Protein AF-A0AA35R490-F1 (afdb_monomer_lite)

Secondary structure (DSSP, 8-state):
--HHHHHHHHHHTTS-HHHHHHHHHHHHHHHHHHHHHHHHHHHHHHSSSHHHHHHHHHHHHHHHHHHHTSPPTTS-S-TTGGGGS-GGGSHHHHHHHSPPPPPPPPTT---------

InterPro domains:
  IPR036259 MFS transporter superfamily [SSF103473] (9-70)

Organism: Geodia barretti (NCBI:txid519541)

Structure (mmCIF, N/CA/C/O backbone):
data_AF-A0AA35R490-F1
#
_entry.id   AF-A0AA35R490-F1
#
loop_
_atom_site.group_PDB
_atom_site.id
_atom_site.type_symbol
_atom_site.label_atom_id
_atom_site.label_alt_id
_atom_site.label_comp_id
_atom_site.label_asym_id
_atom_site.label_entity_id
_atom_site.label_seq_id
_atom_site.pdbx_PDB_ins_code
_atom_site.Cartn_x
_atom_site.Cartn_y
_atom_site.Cartn_z
_atom_site.occupancy
_atom_site.B_iso_or_equiv
_atom_site.auth_seq_id
_atom_site.auth_comp_id
_atom_site.auth_asym_id
_atom_site.auth_atom_id
_atom_site.pdbx_PDB_model_num
ATOM 1 N N . MET A 1 1 ? -4.516 16.179 8.664 1.00 41.03 1 MET A N 1
ATOM 2 C CA . MET A 1 1 ? -5.022 14.990 9.391 1.00 41.03 1 MET A CA 1
ATOM 3 C C . MET A 1 1 ? -4.990 13.813 8.428 1.00 41.03 1 MET A C 1
ATOM 5 O O . MET A 1 1 ? -5.480 13.971 7.318 1.00 41.03 1 MET A O 1
ATOM 9 N N . SER A 1 2 ? -4.336 12.699 8.772 1.00 47.59 2 SER A N 1
ATOM 10 C CA . SER A 1 2 ? -4.147 11.579 7.838 1.00 47.59 2 SER A CA 1
ATOM 11 C C . SER A 1 2 ? -5.471 10.845 7.590 1.00 47.59 2 SER A C 1
ATOM 13 O O . SER A 1 2 ? -6.127 10.378 8.521 1.00 47.59 2 SER A O 1
ATOM 15 N N . ALA A 1 3 ? -5.872 10.750 6.320 1.00 52.31 3 ALA A N 1
ATOM 16 C CA . ALA A 1 3 ? -7.142 10.156 5.892 1.00 52.31 3 ALA A CA 1
ATOM 17 C C . ALA A 1 3 ? -7.322 8.693 6.355 1.00 52.31 3 ALA A C 1
ATOM 19 O O . ALA A 1 3 ? -8.441 8.255 6.611 1.00 52.31 3 ALA A O 1
ATOM 20 N N . TYR A 1 4 ? -6.217 7.968 6.562 1.00 51.91 4 TYR A N 1
ATOM 21 C CA . TYR A 1 4 ? -6.207 6.582 7.034 1.00 51.91 4 TYR A CA 1
ATOM 22 C C . TYR A 1 4 ? -6.875 6.381 8.398 1.00 51.91 4 TYR A C 1
ATOM 24 O O . TYR A 1 4 ? -7.621 5.424 8.574 1.00 51.91 4 TYR A O 1
ATOM 32 N N . LEU A 1 5 ? -6.676 7.293 9.355 1.00 52.03 5 LEU A N 1
ATOM 33 C CA . LEU A 1 5 ? -7.277 7.173 10.691 1.00 52.03 5 LEU A CA 1
ATOM 34 C C . LEU A 1 5 ? -8.791 7.428 10.692 1.00 52.03 5 LEU A C 1
ATOM 36 O O . LEU A 1 5 ? -9.494 6.958 11.587 1.00 52.03 5 LEU A O 1
ATOM 40 N N . VAL A 1 6 ? -9.293 8.174 9.707 1.00 54.88 6 VAL A N 1
ATOM 41 C CA . VAL A 1 6 ? -10.721 8.486 9.570 1.00 54.88 6 VAL A CA 1
ATOM 42 C C . VAL A 1 6 ? -11.462 7.310 8.935 1.00 54.88 6 VAL A C 1
ATOM 44 O O . VAL A 1 6 ? -12.480 6.883 9.474 1.00 54.88 6 VAL A O 1
ATOM 47 N N . VAL A 1 7 ? -10.912 6.722 7.867 1.00 53.16 7 VAL A N 1
ATOM 48 C CA . VAL A 1 7 ? -11.493 5.539 7.202 1.00 53.16 7 VAL A CA 1
ATOM 49 C C . VAL A 1 7 ? -11.519 4.329 8.143 1.00 53.16 7 VAL A C 1
ATOM 51 O O . VAL A 1 7 ? -12.526 3.630 8.225 1.00 53.16 7 VAL A O 1
ATOM 54 N N . ASN A 1 8 ? -10.462 4.116 8.933 1.00 51.81 8 ASN A N 1
ATOM 55 C CA . ASN A 1 8 ? -10.409 2.995 9.876 1.00 51.81 8 ASN A CA 1
ATOM 56 C C . ASN A 1 8 ? -11.460 3.121 10.999 1.00 51.81 8 ASN A C 1
ATOM 58 O O . ASN A 1 8 ? -12.115 2.140 11.348 1.00 51.81 8 ASN A O 1
ATOM 62 N N . ARG A 1 9 ? -11.696 4.333 11.525 1.00 55.34 9 ARG A N 1
ATOM 63 C CA . ARG A 1 9 ? -12.772 4.580 12.508 1.00 55.34 9 ARG A CA 1
ATOM 64 C C . ARG A 1 9 ? -14.170 4.345 11.938 1.00 55.34 9 ARG A C 1
ATOM 66 O O . ARG A 1 9 ? -15.055 3.939 12.684 1.00 55.34 9 ARG A O 1
ATOM 73 N N . GLN A 1 10 ? -14.368 4.590 10.644 1.00 52.31 10 GLN A N 1
ATOM 74 C CA . GLN A 1 10 ? -15.642 4.326 9.971 1.00 52.31 10 GLN A CA 1
ATOM 75 C C . GLN A 1 10 ? -15.897 2.825 9.753 1.00 52.31 10 GLN A C 1
ATOM 77 O O . GLN A 1 10 ? -17.052 2.412 9.773 1.00 52.31 10 GLN A O 1
ATOM 82 N N . TYR A 1 11 ? -14.846 2.007 9.613 1.00 47.88 11 TYR A N 1
ATOM 83 C CA . TYR A 1 11 ? -14.963 0.553 9.427 1.00 47.88 11 TYR A CA 1
ATOM 84 C C . TYR A 1 11 ? -15.021 -0.263 10.730 1.00 47.88 11 TYR A C 1
ATOM 86 O O . TYR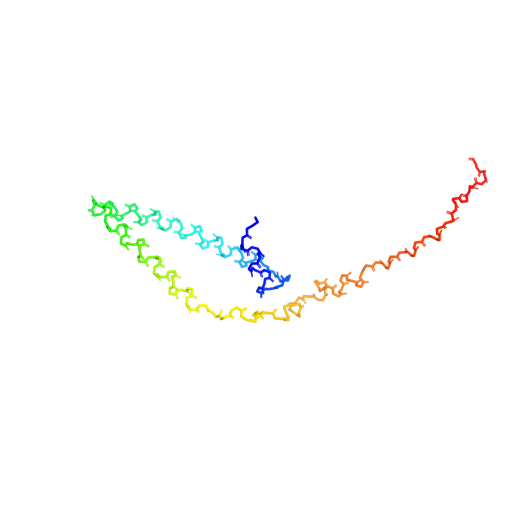 A 1 11 ? -15.677 -1.304 10.757 1.00 47.88 11 TYR A O 1
ATOM 94 N N . PHE A 1 12 ? -14.345 0.184 11.795 1.00 48.22 12 PHE A N 1
ATOM 95 C CA . PHE A 1 12 ? -14.130 -0.614 13.016 1.00 48.22 12 PHE A CA 1
ATOM 96 C C . PHE A 1 12 ? -14.558 0.075 14.320 1.00 48.22 12 PHE A C 1
ATOM 98 O O . PHE A 1 12 ? -14.388 -0.498 15.396 1.00 48.22 12 PHE A O 1
ATOM 105 N N . GLY A 1 13 ? -15.074 1.307 14.277 1.00 58.41 13 GLY A N 1
ATOM 106 C CA . GLY A 1 13 ? -15.363 2.064 15.498 1.00 58.41 13 GLY A CA 1
ATOM 107 C C . GLY A 1 13 ? -14.100 2.276 16.354 1.00 58.41 13 GLY A C 1
ATOM 108 O O . GLY A 1 13 ? -13.132 2.872 15.881 1.00 58.41 13 GLY A O 1
ATOM 109 N N . GLN A 1 14 ? -14.109 1.798 17.609 1.00 52.34 14 GLN A N 1
ATOM 110 C CA . GLN A 1 14 ? -12.951 1.773 18.532 1.00 52.34 14 GLN A CA 1
ATOM 111 C C . GLN A 1 14 ? -12.264 0.392 18.629 1.00 52.34 14 GLN A C 1
ATOM 113 O O . GLN A 1 14 ? -11.550 0.127 19.593 1.00 52.34 14 GLN A O 1
ATOM 118 N N . GLY A 1 15 ? -12.474 -0.499 17.654 1.00 58.38 15 GLY A N 1
ATOM 119 C CA . GLY A 1 15 ? -11.791 -1.795 17.599 1.00 58.38 15 GLY A CA 1
ATOM 120 C C . GLY A 1 15 ? -10.265 -1.679 17.421 1.00 58.38 15 GLY A C 1
ATOM 121 O O . GLY A 1 15 ? -9.743 -0.582 17.197 1.00 58.38 15 GLY A O 1
ATOM 122 N N . PRO A 1 16 ? -9.512 -2.795 17.499 1.00 57.56 16 PRO A N 1
ATOM 123 C CA . PRO A 1 16 ? -8.049 -2.796 17.419 1.00 57.56 16 PRO A CA 1
ATOM 124 C C . PRO A 1 16 ? -7.547 -2.450 16.004 1.00 57.56 16 PRO A C 1
ATOM 126 O O . PRO A 1 16 ? -7.179 -3.305 15.202 1.00 57.56 16 PRO A O 1
ATOM 129 N N . LEU A 1 17 ? -7.500 -1.150 15.711 1.00 59.16 17 LEU A N 1
ATOM 130 C CA . LEU A 1 17 ? -7.041 -0.568 14.444 1.00 59.16 17 LEU A CA 1
ATOM 131 C C . LEU A 1 17 ? -5.529 -0.691 14.222 1.00 59.16 17 LEU A C 1
ATOM 133 O O . LEU A 1 17 ? -5.055 -0.564 13.093 1.00 59.16 17 LEU A O 1
ATOM 137 N N . ALA A 1 18 ? -4.772 -0.928 15.295 1.00 63.84 18 ALA A N 1
ATOM 138 C CA . ALA A 1 18 ? -3.315 -0.964 15.268 1.00 63.84 18 ALA A CA 1
ATOM 139 C C . ALA A 1 18 ? -2.771 -2.114 14.406 1.00 63.84 18 ALA A C 1
ATOM 141 O O . ALA A 1 18 ? -1.845 -1.904 13.625 1.00 63.84 18 ALA A O 1
ATOM 142 N N . THR A 1 19 ? -3.370 -3.305 14.483 1.00 67.00 19 THR A N 1
ATOM 143 C CA . THR A 1 19 ? -2.897 -4.485 13.741 1.00 67.00 19 THR A CA 1
ATOM 144 C C . THR A 1 19 ? -3.131 -4.340 12.238 1.00 67.00 19 THR A C 1
ATOM 146 O O . THR A 1 19 ? -2.230 -4.590 11.441 1.00 67.00 19 THR A O 1
ATOM 149 N N . LEU A 1 20 ? -4.316 -3.867 11.839 1.00 69.50 20 LEU A N 1
ATOM 150 C CA . LEU A 1 20 ? -4.654 -3.638 10.429 1.00 69.50 20 LEU A CA 1
ATOM 151 C C . LEU A 1 20 ? -3.802 -2.527 9.814 1.00 69.50 20 LEU A C 1
ATOM 153 O O . LEU A 1 20 ? -3.291 -2.672 8.705 1.00 69.50 20 LEU A O 1
ATOM 157 N N . TYR A 1 21 ? -3.588 -1.444 10.563 1.00 72.38 21 TYR A N 1
ATOM 158 C CA . TYR A 1 21 ? -2.674 -0.385 10.153 1.00 72.38 21 TYR A CA 1
ATOM 159 C C . TYR A 1 21 ? -1.231 -0.898 10.016 1.00 72.38 21 TYR A C 1
ATOM 161 O O . TYR A 1 21 ? -0.535 -0.529 9.071 1.00 72.38 21 TYR A O 1
ATOM 169 N N . GLY A 1 22 ? -0.802 -1.806 10.900 1.00 81.50 22 GLY A N 1
ATOM 170 C CA . GLY A 1 22 ? 0.487 -2.493 10.804 1.00 81.50 22 GLY A CA 1
ATOM 171 C C . GLY A 1 22 ? 0.661 -3.237 9.479 1.00 81.50 22 GLY A C 1
ATOM 172 O O . GLY A 1 22 ? 1.652 -3.014 8.783 1.00 81.50 22 GLY A O 1
ATOM 173 N N . TYR A 1 23 ? -0.325 -4.044 9.075 1.00 81.19 23 TYR A N 1
ATOM 174 C CA . TYR A 1 23 ? -0.302 -4.729 7.775 1.00 81.19 23 TYR A CA 1
ATOM 175 C C . TYR A 1 23 ? -0.296 -3.759 6.590 1.00 81.19 23 TYR A C 1
ATOM 177 O O . TYR A 1 23 ? 0.389 -4.000 5.597 1.00 81.19 23 TYR A O 1
ATOM 185 N N . GLN A 1 24 ? -1.009 -2.640 6.695 1.00 83.38 24 GLN A N 1
ATOM 186 C CA . GLN A 1 24 ? -1.068 -1.645 5.628 1.00 83.38 24 GLN A CA 1
ATOM 187 C C . GLN A 1 24 ? 0.269 -0.924 5.424 1.00 83.38 24 GLN A C 1
ATOM 189 O O . GLN A 1 24 ? 0.727 -0.773 4.291 1.00 83.38 24 GLN A O 1
ATOM 194 N N . ILE A 1 25 ? 0.931 -0.534 6.515 1.00 88.56 25 ILE A N 1
ATOM 195 C CA . ILE A 1 25 ? 2.265 0.073 6.458 1.00 88.56 25 ILE A CA 1
ATOM 196 C C . ILE A 1 25 ? 3.315 -0.951 6.019 1.00 88.56 25 ILE A C 1
ATOM 198 O O . ILE A 1 25 ? 4.167 -0.620 5.194 1.00 88.56 25 ILE A O 1
ATOM 202 N N . MET A 1 26 ? 3.230 -2.199 6.491 1.00 91.44 26 MET A N 1
ATOM 203 C CA . MET A 1 26 ? 4.099 -3.280 6.019 1.00 91.44 26 MET A CA 1
ATOM 204 C C . MET A 1 26 ? 3.967 -3.466 4.502 1.00 91.44 26 MET A C 1
ATOM 206 O O . MET A 1 26 ? 4.978 -3.496 3.802 1.00 91.44 26 MET A O 1
ATOM 210 N N . GLY A 1 27 ? 2.736 -3.539 3.987 1.00 89.19 27 GLY A N 1
ATOM 211 C CA . GLY A 1 27 ? 2.471 -3.663 2.555 1.00 89.19 27 GLY A CA 1
ATOM 212 C C . GLY A 1 27 ? 3.010 -2.479 1.751 1.00 89.19 27 GLY A C 1
ATOM 213 O O . GLY A 1 27 ? 3.639 -2.682 0.715 1.00 89.19 27 GLY A O 1
ATOM 214 N N . ALA A 1 28 ? 2.844 -1.250 2.250 1.00 88.94 28 ALA A N 1
ATOM 215 C CA . ALA A 1 28 ? 3.372 -0.052 1.598 1.00 88.94 28 ALA A CA 1
ATOM 216 C C . ALA A 1 28 ? 4.909 -0.065 1.504 1.00 88.94 28 ALA A C 1
ATOM 218 O O . ALA A 1 28 ? 5.468 0.206 0.440 1.00 88.94 28 ALA A O 1
ATOM 219 N N . MET A 1 29 ? 5.596 -0.424 2.593 1.00 92.44 29 MET A N 1
ATOM 220 C CA . MET A 1 29 ? 7.063 -0.491 2.621 1.00 92.44 29 MET A CA 1
ATOM 221 C C . MET A 1 29 ? 7.597 -1.636 1.757 1.00 92.44 29 MET A C 1
ATOM 223 O O . MET A 1 29 ? 8.558 -1.455 1.010 1.00 92.44 29 MET A O 1
ATOM 227 N N . MET A 1 30 ? 6.941 -2.797 1.804 1.00 95.12 30 MET A N 1
ATOM 228 C CA . MET A 1 30 ? 7.293 -3.943 0.967 1.00 95.12 30 MET A CA 1
ATOM 229 C C . MET A 1 30 ? 7.106 -3.627 -0.519 1.00 95.12 30 MET A C 1
ATOM 231 O O . MET A 1 30 ? 8.002 -3.894 -1.317 1.00 95.12 30 MET A O 1
ATOM 235 N N . GLY A 1 31 ? 5.991 -2.991 -0.888 1.00 89.75 31 GLY A N 1
ATOM 236 C CA . GLY A 1 31 ? 5.744 -2.544 -2.256 1.00 89.75 31 GLY A CA 1
ATOM 237 C C . GLY A 1 31 ? 6.814 -1.573 -2.752 1.00 89.75 31 GLY A C 1
ATOM 238 O O . GLY A 1 31 ? 7.303 -1.723 -3.868 1.00 89.75 31 GLY A O 1
ATOM 239 N N . HIS A 1 32 ? 7.243 -0.627 -1.913 1.00 92.25 32 HIS A N 1
ATOM 240 C CA . HIS A 1 32 ? 8.303 0.315 -2.272 1.00 92.25 32 HIS A CA 1
ATOM 241 C C . HIS A 1 32 ? 9.659 -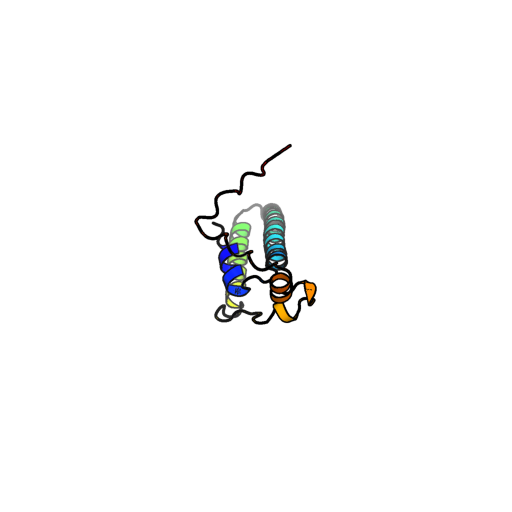0.372 -2.498 1.00 92.25 32 HIS A C 1
ATOM 243 O O . HIS A 1 32 ? 10.338 -0.079 -3.485 1.00 92.25 32 HIS A O 1
ATOM 249 N N . ALA A 1 33 ? 10.036 -1.317 -1.630 1.00 93.88 33 ALA A N 1
ATOM 250 C CA . ALA A 1 33 ? 11.273 -2.083 -1.779 1.00 93.88 33 ALA A CA 1
ATOM 251 C C . ALA A 1 33 ? 11.268 -2.916 -3.072 1.00 93.88 33 ALA A C 1
ATOM 253 O O . ALA A 1 33 ? 12.221 -2.861 -3.851 1.00 93.88 33 ALA A O 1
ATOM 254 N N . VAL A 1 34 ? 10.167 -3.629 -3.337 1.00 92.69 34 VAL A N 1
ATOM 255 C CA . VAL A 1 34 ? 10.006 -4.450 -4.547 1.00 92.69 34 VAL A CA 1
ATOM 256 C C . VAL A 1 34 ? 10.002 -3.583 -5.806 1.00 92.69 34 VAL A C 1
ATOM 258 O O . VAL A 1 34 ? 10.697 -3.909 -6.766 1.00 92.69 34 VAL A O 1
ATOM 261 N N . ALA A 1 35 ? 9.280 -2.461 -5.807 1.00 89.19 35 ALA A N 1
ATOM 262 C CA . ALA A 1 35 ? 9.229 -1.551 -6.950 1.00 89.19 35 ALA A CA 1
ATOM 263 C C . ALA A 1 35 ? 10.601 -0.937 -7.261 1.00 89.19 35 ALA A C 1
ATOM 265 O O . ALA A 1 35 ? 10.995 -0.878 -8.424 1.00 89.19 35 ALA A O 1
ATOM 266 N N . THR A 1 36 ? 11.351 -0.533 -6.232 1.00 90.12 36 THR A N 1
ATOM 267 C CA . THR A 1 36 ? 12.703 0.025 -6.397 1.00 90.12 36 THR A CA 1
ATOM 268 C C . THR A 1 36 ? 13.668 -1.016 -6.963 1.00 90.12 36 THR A C 1
ATOM 270 O O . THR A 1 36 ? 14.399 -0.727 -7.909 1.00 90.12 36 THR A O 1
ATOM 273 N N . PHE A 1 37 ? 13.629 -2.245 -6.438 1.00 92.00 37 PHE A N 1
ATOM 274 C CA . PHE A 1 37 ? 14.466 -3.341 -6.926 1.00 92.00 37 PHE A CA 1
ATOM 275 C C . PHE A 1 37 ? 14.140 -3.718 -8.379 1.00 92.00 37 PHE A C 1
ATOM 277 O O . PHE A 1 37 ? 15.033 -3.766 -9.225 1.00 92.00 37 PHE A O 1
ATOM 284 N N . LEU A 1 38 ? 12.856 -3.926 -8.693 1.00 89.75 38 LEU A N 1
ATOM 285 C CA . LEU A 1 38 ? 12.417 -4.262 -10.050 1.00 89.75 38 LEU A CA 1
ATOM 286 C C . LEU A 1 38 ? 12.709 -3.133 -11.042 1.00 89.75 38 LEU A C 1
ATOM 288 O O . LEU A 1 38 ? 13.136 -3.412 -12.158 1.00 89.75 38 LEU A O 1
ATOM 292 N N . GLY A 1 39 ? 12.518 -1.872 -10.647 1.00 86.75 39 GLY A N 1
ATOM 293 C CA . GLY A 1 39 ? 12.813 -0.716 -11.494 1.00 86.75 39 GLY A CA 1
ATOM 294 C C . GLY A 1 39 ? 14.283 -0.652 -11.912 1.00 86.75 39 GLY A C 1
ATOM 295 O O . GLY A 1 39 ? 14.568 -0.449 -13.092 1.00 86.75 39 GLY A O 1
ATOM 296 N N . GLY A 1 40 ? 15.205 -0.895 -10.972 1.00 86.44 40 GLY A N 1
ATOM 297 C CA . GLY A 1 40 ? 16.640 -0.975 -11.263 1.00 86.44 40 GLY A CA 1
ATOM 298 C C . GLY A 1 40 ? 16.987 -2.148 -12.182 1.00 86.44 40 GLY A C 1
ATOM 299 O O . GLY A 1 40 ? 17.622 -1.959 -13.217 1.00 86.44 40 GLY A O 1
ATOM 300 N N . MET A 1 41 ? 16.491 -3.346 -11.865 1.00 90.50 41 MET A N 1
ATOM 301 C CA . MET A 1 41 ? 16.791 -4.561 -12.633 1.00 90.50 41 MET A CA 1
ATOM 302 C C . MET A 1 41 ? 16.250 -4.503 -14.072 1.00 90.50 41 MET A C 1
ATOM 304 O O . MET A 1 41 ? 16.923 -4.905 -15.019 1.00 90.50 41 MET A O 1
ATOM 308 N N . VAL A 1 42 ? 15.038 -3.975 -14.266 1.00 89.38 42 VAL A N 1
ATOM 309 C CA . VAL A 1 42 ? 14.424 -3.833 -15.598 1.00 89.38 42 VAL A CA 1
ATOM 310 C C . VAL A 1 42 ? 15.200 -2.842 -16.467 1.00 89.38 42 VAL A C 1
ATOM 312 O O . VAL A 1 42 ? 15.353 -3.074 -17.671 1.00 89.38 42 VAL A O 1
ATOM 315 N N . TYR A 1 43 ? 15.711 -1.767 -15.864 1.00 87.56 43 TYR A N 1
ATOM 316 C CA . TYR A 1 43 ? 16.561 -0.805 -16.555 1.00 87.56 43 TYR A CA 1
ATOM 317 C C . TYR A 1 43 ? 17.894 -1.431 -16.983 1.00 87.56 43 TYR A C 1
ATOM 319 O O . TYR A 1 43 ? 18.272 -1.291 -18.145 1.00 87.56 43 TYR A O 1
ATOM 327 N N . GLU A 1 44 ? 18.566 -2.170 -16.094 1.00 86.00 44 GLU A N 1
ATOM 328 C CA . GLU A 1 44 ? 19.837 -2.837 -16.414 1.00 86.00 44 GLU A CA 1
ATOM 329 C C . GLU A 1 44 ? 19.703 -3.852 -17.557 1.00 86.00 44 GLU A C 1
ATOM 331 O O . GLU A 1 44 ? 20.583 -3.935 -18.412 1.00 86.00 44 GLU A O 1
ATOM 336 N N . LEU A 1 45 ? 18.587 -4.585 -17.620 1.00 87.19 45 LEU A N 1
ATOM 337 C CA . LEU A 1 45 ? 18.351 -5.582 -18.669 1.00 87.19 45 LEU A CA 1
ATOM 338 C C . LEU A 1 45 ? 17.956 -4.968 -20.018 1.00 87.19 45 LEU A C 1
ATOM 340 O O . LEU A 1 45 ? 18.336 -5.487 -21.065 1.00 87.19 45 LEU A O 1
ATOM 344 N N . SER A 1 46 ? 17.163 -3.895 -20.008 1.00 85.56 46 SER A N 1
ATOM 345 C CA . SER A 1 46 ? 16.598 -3.324 -21.241 1.00 85.56 46 SER A CA 1
ATOM 346 C C . SER A 1 46 ? 17.405 -2.148 -21.794 1.00 85.56 46 SER A C 1
ATOM 348 O O . SER A 1 46 ? 17.202 -1.759 -2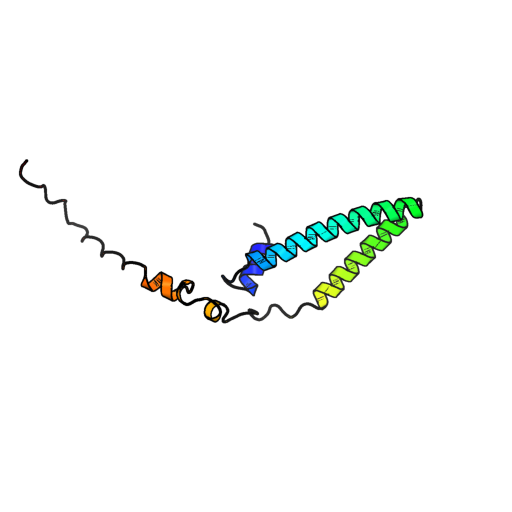2.943 1.00 85.56 46 SER A O 1
ATOM 350 N N . GLY A 1 47 ? 18.256 -1.520 -20.974 1.00 83.69 47 GLY A N 1
ATOM 351 C CA . GLY A 1 47 ? 18.992 -0.297 -21.317 1.00 83.69 47 GLY A CA 1
ATOM 352 C C . GLY A 1 47 ? 18.101 0.923 -21.599 1.00 83.69 47 GLY A C 1
ATOM 353 O O . GLY A 1 47 ? 18.574 1.932 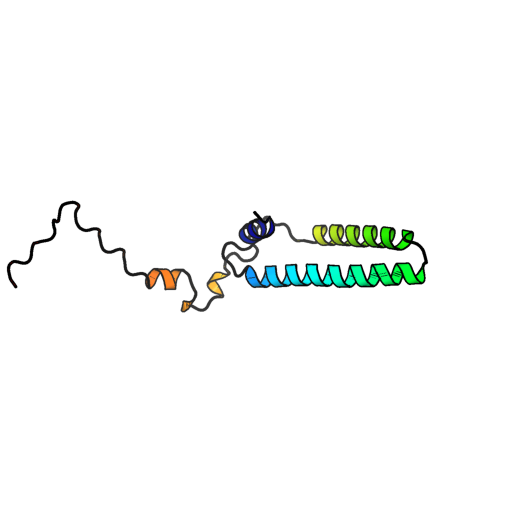-22.113 1.00 83.69 47 GLY A O 1
ATOM 354 N N . SER A 1 48 ? 16.800 0.835 -21.307 1.00 84.00 48 SER A N 1
ATOM 355 C CA . SER A 1 48 ? 15.791 1.849 -21.615 1.00 84.00 48 SER A CA 1
ATOM 356 C C . SER A 1 48 ? 14.771 1.944 -20.486 1.00 84.00 48 SER A C 1
ATOM 358 O O . SER A 1 48 ? 14.445 0.950 -19.841 1.00 84.00 48 SER A O 1
ATOM 360 N N . PHE A 1 49 ? 14.231 3.143 -20.270 1.00 86.06 49 PHE A N 1
ATOM 361 C CA . PHE A 1 49 ? 13.210 3.405 -19.252 1.00 86.06 49 PHE A CA 1
ATOM 362 C C . PHE A 1 49 ? 11.783 3.065 -19.700 1.00 86.06 49 PHE A C 1
ATOM 364 O O . PHE A 1 49 ? 10.889 2.975 -18.860 1.00 86.06 49 PHE A O 1
ATOM 371 N N . MET A 1 50 ? 11.545 2.843 -20.997 1.00 88.88 50 MET A N 1
ATOM 372 C CA . MET A 1 50 ? 10.205 2.518 -21.515 1.00 88.88 50 MET A CA 1
ATOM 373 C C . MET A 1 50 ? 9.534 1.334 -20.787 1.00 88.88 50 MET A C 1
ATOM 375 O O . MET A 1 50 ? 8.387 1.477 -20.361 1.00 88.88 50 MET A O 1
ATOM 379 N N . PRO A 1 51 ? 10.220 0.200 -20.550 1.00 87.62 51 PRO A N 1
ATOM 380 C CA . PRO A 1 51 ? 9.637 -0.928 -19.824 1.00 87.62 51 PRO A CA 1
ATOM 381 C C . PRO A 1 51 ? 9.298 -0.602 -18.362 1.00 87.62 51 PRO A C 1
ATOM 383 O O . PRO A 1 51 ? 8.316 -1.119 -17.835 1.00 87.62 51 PRO A O 1
ATOM 386 N N . VAL A 1 52 ? 10.052 0.295 -17.717 1.00 88.06 52 VAL A N 1
ATOM 387 C CA . VAL A 1 52 ? 9.790 0.744 -16.336 1.00 88.06 52 VAL A CA 1
ATOM 388 C C . VAL A 1 52 ? 8.474 1.530 -16.261 1.00 88.06 52 VAL A C 1
ATOM 390 O O . VAL A 1 52 ? 7.678 1.334 -15.336 1.00 88.06 52 VAL A O 1
ATOM 393 N N . PHE A 1 53 ? 8.194 2.374 -17.260 1.00 89.50 53 PHE A N 1
ATOM 394 C CA . PHE A 1 53 ? 6.921 3.097 -17.346 1.00 89.50 53 PHE A CA 1
ATOM 395 C C . PHE A 1 53 ? 5.738 2.158 -17.590 1.00 89.50 53 PHE A C 1
ATOM 397 O O . PHE A 1 53 ? 4.719 2.270 -16.905 1.00 89.50 53 PHE A O 1
ATOM 404 N N . VAL A 1 54 ? 5.884 1.194 -18.505 1.00 91.19 54 VAL A N 1
ATOM 405 C CA . VAL A 1 54 ? 4.844 0.184 -18.770 1.00 91.19 54 VAL A CA 1
ATOM 406 C C . VAL A 1 54 ? 4.554 -0.643 -17.515 1.00 91.19 54 VAL A C 1
ATOM 408 O O . VAL A 1 54 ? 3.392 -0.851 -17.166 1.00 91.19 54 VAL A O 1
ATOM 411 N N . LEU A 1 55 ? 5.593 -1.052 -16.784 1.00 89.69 55 LEU A N 1
ATOM 412 C CA . LEU A 1 55 ? 5.450 -1.782 -15.526 1.00 89.69 55 LEU A CA 1
ATOM 413 C C . LEU A 1 55 ? 4.694 -0.958 -14.470 1.00 89.69 55 LEU A C 1
ATOM 415 O O . LEU A 1 55 ? 3.803 -1.480 -13.803 1.00 89.69 55 LEU A O 1
ATOM 419 N N . SER A 1 56 ? 4.988 0.340 -14.364 1.00 89.50 56 SER A N 1
ATOM 420 C CA . SER A 1 56 ? 4.305 1.253 -13.434 1.00 89.50 56 SER A CA 1
ATOM 421 C C . SER A 1 56 ? 2.815 1.411 -13.762 1.00 89.50 56 SER A C 1
ATOM 423 O O . SER A 1 56 ? 1.966 1.394 -12.863 1.00 89.50 56 SER A O 1
ATOM 425 N N . MET A 1 57 ? 2.479 1.509 -15.053 1.00 93.44 57 MET A N 1
ATOM 426 C CA . MET A 1 57 ? 1.087 1.506 -15.516 1.00 93.44 57 MET A CA 1
ATOM 427 C C . MET A 1 57 ? 0.388 0.183 -15.168 1.00 93.44 57 MET A C 1
ATOM 429 O O . MET A 1 57 ? -0.738 0.199 -14.670 1.00 93.44 57 MET A O 1
ATOM 433 N N . GLY A 1 58 ? 1.074 -0.950 -15.353 1.00 93.50 58 GLY A N 1
ATOM 434 C CA . GLY A 1 58 ? 0.575 -2.278 -14.990 1.00 93.50 58 GLY A CA 1
ATOM 435 C C . GLY A 1 58 ? 0.265 -2.412 -13.497 1.00 93.50 58 GLY A C 1
ATOM 436 O O . GLY A 1 58 ? -0.849 -2.789 -13.134 1.00 93.50 58 GLY A O 1
ATOM 437 N N . PHE A 1 59 ? 1.201 -2.032 -12.622 1.00 90.31 59 PHE A N 1
ATOM 438 C CA . PHE A 1 59 ? 0.981 -2.041 -11.169 1.00 90.31 59 PHE A CA 1
ATOM 439 C C . PHE A 1 59 ? -0.188 -1.145 -10.744 1.00 90.31 59 PHE A C 1
ATOM 441 O O . PHE A 1 59 ? -0.970 -1.526 -9.872 1.00 90.31 59 PHE A O 1
ATOM 448 N N . SER A 1 60 ? -0.349 0.015 -11.384 1.00 90.69 60 SER A N 1
ATOM 449 C CA . SER A 1 60 ? -1.477 0.913 -11.109 1.00 90.69 60 SER A CA 1
ATOM 450 C C . SER A 1 60 ? -2.815 0.263 -11.467 1.00 90.69 60 SER A C 1
ATOM 452 O O . SER A 1 60 ? -3.766 0.341 -10.690 1.00 90.69 60 SER A O 1
ATOM 454 N N . LEU A 1 61 ? -2.884 -0.436 -12.604 1.00 93.50 61 LEU A N 1
ATOM 455 C CA . LEU A 1 61 ? -4.087 -1.157 -13.015 1.00 93.50 61 LEU A CA 1
ATOM 456 C C . LEU A 1 61 ? -4.419 -2.308 -12.056 1.00 93.50 61 LEU A C 1
ATOM 458 O O . LEU A 1 61 ? -5.580 -2.476 -11.688 1.00 93.50 61 LEU A O 1
ATOM 462 N N . VAL A 1 62 ? -3.412 -3.057 -11.599 1.00 91.56 62 VAL A N 1
ATOM 463 C CA . VAL A 1 62 ? -3.597 -4.093 -10.567 1.00 91.56 62 VAL A CA 1
ATOM 464 C C . VAL A 1 62 ? -4.152 -3.481 -9.280 1.00 91.56 62 VAL A C 1
ATOM 466 O O . VAL A 1 62 ? -5.073 -4.042 -8.693 1.00 91.56 62 VAL A O 1
ATOM 469 N N . GLY A 1 63 ? -3.658 -2.307 -8.874 1.00 87.00 63 GLY A N 1
ATOM 470 C CA . GLY A 1 63 ? -4.199 -1.566 -7.733 1.00 87.00 63 GLY A CA 1
ATOM 471 C C . GLY A 1 63 ? -5.680 -1.212 -7.904 1.00 87.00 63 GLY A C 1
ATOM 472 O O . GLY A 1 63 ? -6.468 -1.411 -6.982 1.00 87.00 63 GLY A O 1
ATOM 473 N N . VAL A 1 64 ? -6.083 -0.758 -9.095 1.00 90.31 64 VAL A N 1
ATOM 474 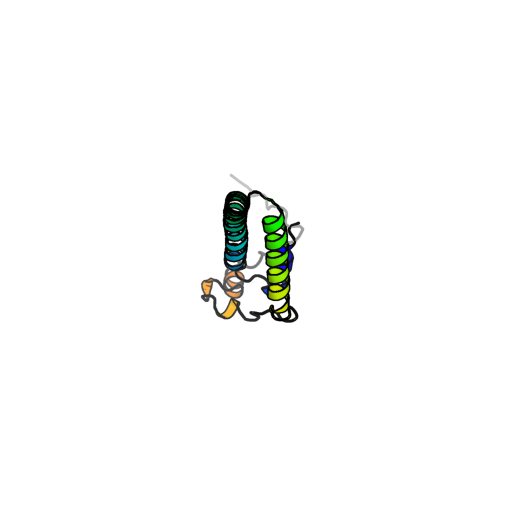C CA . VAL A 1 64 ? -7.495 -0.483 -9.413 1.00 90.31 64 VAL A CA 1
ATOM 475 C C . VAL A 1 64 ? -8.337 -1.754 -9.324 1.00 90.31 64 VAL A C 1
ATOM 477 O O . VAL A 1 64 ? -9.383 -1.744 -8.680 1.00 90.31 64 VAL A O 1
ATOM 480 N N . LEU A 1 65 ? -7.878 -2.856 -9.918 1.00 89.69 65 LEU A N 1
ATOM 481 C CA . LEU A 1 65 ? -8.586 -4.136 -9.854 1.00 89.69 65 LEU A CA 1
ATOM 482 C C . LEU A 1 65 ? -8.728 -4.627 -8.409 1.00 89.69 65 LEU A C 1
ATOM 484 O O . LEU A 1 65 ? -9.815 -5.040 -8.018 1.00 89.69 65 LEU A O 1
ATOM 488 N N . ALA A 1 66 ? -7.678 -4.507 -7.594 1.00 87.12 66 ALA A N 1
ATOM 489 C CA . ALA A 1 66 ? -7.727 -4.864 -6.179 1.00 87.12 66 ALA A CA 1
ATOM 490 C C . ALA A 1 66 ? -8.776 -4.037 -5.417 1.00 87.12 66 ALA A C 1
ATOM 492 O O . ALA A 1 66 ? -9.557 -4.594 -4.648 1.00 87.12 66 ALA A O 1
ATOM 493 N N . ILE A 1 67 ? -8.860 -2.727 -5.673 1.00 84.62 67 ILE A N 1
ATOM 494 C CA . ILE A 1 67 ? -9.881 -1.862 -5.061 1.00 84.62 67 ILE A CA 1
ATOM 495 C C . ILE A 1 67 ? -11.291 -2.273 -5.496 1.00 84.62 67 ILE A C 1
ATOM 497 O O . ILE A 1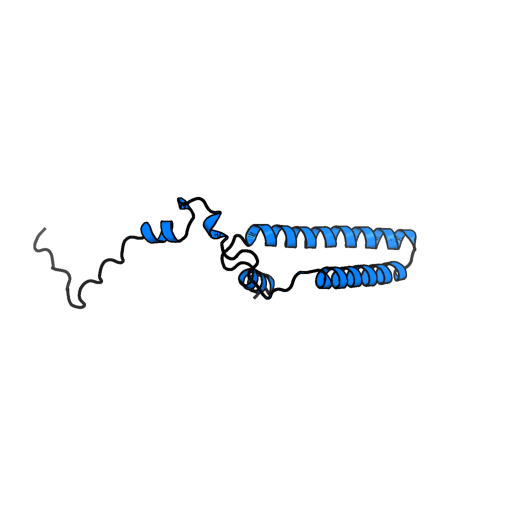 67 ? -12.200 -2.288 -4.672 1.00 84.62 67 ILE A O 1
ATOM 501 N N . LEU A 1 68 ? -11.484 -2.643 -6.763 1.00 85.00 68 LEU A N 1
ATOM 502 C CA . LEU A 1 68 ? -12.784 -3.112 -7.253 1.00 85.00 68 LEU A CA 1
ATOM 503 C C . LEU A 1 68 ? -13.213 -4.445 -6.621 1.00 85.00 68 LEU A C 1
ATOM 505 O O . LEU A 1 68 ? -14.408 -4.713 -6.546 1.00 85.00 68 LEU A O 1
ATOM 509 N N . THR A 1 69 ? -12.263 -5.262 -6.156 1.00 82.69 69 THR A N 1
ATOM 510 C CA . THR A 1 69 ? -12.553 -6.511 -5.430 1.00 82.69 69 THR A CA 1
ATOM 511 C C . THR A 1 69 ? -12.847 -6.317 -3.940 1.00 82.69 69 THR A C 1
ATOM 513 O O . THR A 1 69 ? -13.221 -7.284 -3.279 1.00 82.69 69 THR A O 1
ATOM 516 N N . LEU A 1 70 ? -12.693 -5.105 -3.388 1.00 74.69 70 LEU A N 1
ATOM 517 C CA . LEU A 1 70 ? -13.031 -4.851 -1.986 1.00 74.69 70 LEU A CA 1
ATOM 518 C C . LEU A 1 70 ? -14.553 -4.821 -1.774 1.00 74.69 70 LEU A C 1
ATOM 520 O O . LEU A 1 70 ? -15.298 -4.174 -2.509 1.00 74.69 70 LEU A O 1
ATOM 524 N N . GLU A 1 71 ? -15.000 -5.480 -0.706 1.00 62.47 71 GLU A N 1
ATOM 525 C CA . GLU A 1 71 ? -16.397 -5.501 -0.271 1.00 62.47 71 GLU A CA 1
ATOM 526 C C . GLU A 1 71 ? -16.894 -4.093 0.127 1.00 62.47 71 GLU A C 1
ATOM 528 O O . GLU A 1 71 ? -16.148 -3.263 0.661 1.00 62.47 71 GLU A O 1
ATOM 533 N N . SER A 1 72 ? -18.179 -3.811 -0.115 1.00 54.97 72 SER A N 1
ATOM 534 C CA . SER A 1 72 ? -18.771 -2.485 0.104 1.00 54.97 72 SER A CA 1
ATOM 535 C C . SER A 1 72 ? -18.692 -2.029 1.572 1.00 54.97 72 SER A C 1
ATOM 537 O O . SER A 1 72 ? -19.211 -2.691 2.466 1.00 54.97 72 SER A O 1
ATOM 539 N N . THR A 1 73 ? -18.148 -0.828 1.812 1.00 52.84 73 THR A N 1
ATOM 540 C CA . THR A 1 73 ? -17.999 -0.130 3.116 1.00 52.84 73 THR A CA 1
ATOM 541 C C . THR A 1 73 ? -19.310 0.181 3.857 1.00 52.84 73 THR A C 1
ATOM 543 O O . THR A 1 73 ? -19.307 0.862 4.879 1.00 52.84 73 THR A O 1
ATOM 546 N N . LYS A 1 74 ? -20.470 -0.239 3.344 1.00 49.75 74 LYS A N 1
ATOM 547 C CA . LYS A 1 74 ? -21.774 0.200 3.867 1.00 49.75 74 LYS A CA 1
ATOM 548 C C . LYS A 1 74 ? -22.133 -0.377 5.240 1.00 49.75 74 LYS A C 1
ATOM 550 O O . LYS A 1 74 ? -23.090 0.105 5.840 1.00 49.75 74 LYS A O 1
ATOM 555 N N . GLN A 1 75 ? -21.402 -1.371 5.744 1.00 51.59 75 GLN A N 1
ATOM 556 C CA . GLN A 1 75 ? -21.629 -1.951 7.068 1.00 51.59 75 GLN A CA 1
ATOM 557 C C . GLN A 1 75 ? -20.308 -2.110 7.829 1.00 51.59 75 GLN A C 1
ATOM 559 O O . GLN A 1 75 ? -19.296 -2.515 7.259 1.00 51.59 75 GLN A O 1
ATOM 564 N N . VAL A 1 76 ? -20.331 -1.782 9.126 1.00 54.44 76 VAL A N 1
ATOM 565 C CA . VAL A 1 76 ? -19.239 -2.062 10.071 1.00 54.44 76 VAL A CA 1
ATOM 566 C C . VAL A 1 76 ? -18.985 -3.568 10.043 1.00 54.44 76 VAL A C 1
ATOM 568 O O . VAL A 1 76 ? -19.878 -4.338 10.385 1.00 54.44 76 VAL A O 1
ATOM 571 N N . LEU A 1 77 ? -17.789 -3.989 9.620 1.00 56.97 77 LEU A N 1
ATOM 572 C CA . LEU A 1 77 ? -17.481 -5.406 9.376 1.00 56.97 77 LEU A CA 1
ATOM 573 C C . LEU A 1 77 ? -17.474 -6.247 10.667 1.00 56.97 77 LEU A C 1
ATOM 575 O O . LEU A 1 77 ? -17.618 -7.464 10.606 1.00 56.97 77 LEU A O 1
ATOM 579 N N . ILE A 1 78 ? -17.298 -5.613 11.836 1.00 58.16 78 ILE A N 1
ATOM 580 C CA . ILE A 1 78 ? -17.261 -6.288 13.143 1.00 58.16 78 ILE A CA 1
ATOM 581 C C . ILE A 1 78 ? -18.110 -5.508 14.168 1.00 58.16 78 ILE A C 1
ATOM 583 O O . ILE A 1 78 ? -17.565 -4.783 15.002 1.00 58.16 78 ILE A O 1
ATOM 587 N N . PRO A 1 79 ? -19.451 -5.617 14.118 1.00 58.03 79 PRO A N 1
ATOM 588 C CA . PRO A 1 79 ? -20.343 -4.858 14.999 1.00 58.03 79 PRO A CA 1
ATOM 589 C C . PRO A 1 79 ? -20.259 -5.278 16.481 1.00 58.03 79 PRO A C 1
ATOM 591 O O . PRO A 1 79 ? -20.552 -4.471 17.353 1.00 58.03 79 PRO A O 1
ATOM 594 N N . ASP A 1 80 ? -19.798 -6.501 16.772 1.00 62.12 80 ASP A N 1
ATOM 595 C CA . ASP A 1 80 ? -19.764 -7.118 18.112 1.00 62.12 80 ASP A CA 1
ATOM 596 C C . ASP A 1 80 ? -18.331 -7.431 18.610 1.00 62.12 80 ASP A C 1
ATOM 598 O O . ASP A 1 80 ? -18.113 -8.360 19.392 1.00 62.12 80 ASP A O 1
ATOM 602 N N . TRP A 1 81 ? -17.317 -6.688 18.155 1.00 66.19 81 TRP A N 1
ATOM 603 C CA . TRP A 1 81 ? -15.906 -6.963 18.488 1.00 66.19 81 TRP A CA 1
ATOM 604 C C . TRP A 1 81 ? -15.632 -7.010 20.006 1.00 66.19 81 TRP A C 1
ATOM 606 O O . TRP A 1 81 ? -14.783 -7.775 20.459 1.00 66.19 81 TRP A O 1
ATOM 616 N N . GLU A 1 82 ? -16.396 -6.273 20.811 1.00 61.19 82 GLU A N 1
ATOM 617 C CA . GLU A 1 82 ? -16.262 -6.225 22.272 1.00 61.19 82 GLU A CA 1
ATOM 618 C C . GLU A 1 82 ? -16.621 -7.556 22.962 1.00 61.19 82 GLU A C 1
ATOM 620 O O . GLU A 1 82 ? -16.077 -7.879 24.020 1.00 61.19 82 GLU A O 1
ATOM 625 N N . LYS A 1 83 ? -17.451 -8.402 22.331 1.00 65.62 83 LYS A N 1
ATOM 626 C CA . LYS A 1 83 ? -17.769 -9.750 22.843 1.00 65.62 83 LYS A CA 1
ATOM 627 C C . LYS A 1 83 ? -16.565 -10.694 22.796 1.00 65.62 83 LYS A C 1
ATOM 629 O O . LYS A 1 83 ? -16.519 -11.648 23.570 1.00 65.62 83 LYS A O 1
ATOM 634 N N . SER A 1 84 ? -15.600 -10.420 21.917 1.00 66.75 84 SER A N 1
ATOM 635 C CA . SER A 1 84 ? -14.365 -11.205 21.785 1.00 66.75 84 SER A CA 1
ATOM 636 C C . SER A 1 84 ? -13.296 -10.841 22.821 1.00 66.75 84 SER A C 1
ATOM 638 O O . SER A 1 84 ? -12.314 -11.567 22.969 1.00 66.75 84 SER A O 1
ATOM 640 N N . LEU A 1 85 ? -13.490 -9.748 23.567 1.00 65.56 85 LEU A N 1
ATOM 641 C CA . LEU A 1 85 ? -12.573 -9.343 24.623 1.00 65.56 85 LEU A CA 1
ATOM 642 C C . LEU A 1 85 ? -12.819 -10.132 25.923 1.00 65.56 85 LEU A C 1
ATOM 644 O O . LEU A 1 85 ? -13.983 -10.411 26.264 1.00 65.56 85 LEU A O 1
ATOM 648 N N . PRO A 1 86 ? -11.748 -10.427 26.690 1.00 71.88 86 PRO A N 1
ATOM 649 C CA . PRO A 1 86 ? -11.854 -10.865 28.079 1.00 71.88 86 PRO A CA 1
ATOM 650 C C . PRO A 1 86 ? -12.730 -9.897 28.893 1.00 71.88 86 PRO A C 1
ATOM 652 O O . PRO A 1 86 ? -12.706 -8.694 28.607 1.00 71.88 86 PRO A O 1
ATOM 655 N N . PRO A 1 87 ? -13.506 -10.377 29.885 1.00 68.12 87 PRO A N 1
ATOM 656 C CA . PRO A 1 87 ? -14.427 -9.545 30.664 1.00 68.12 87 PRO A CA 1
ATOM 657 C C . PRO A 1 87 ? -13.781 -8.284 31.245 1.00 68.12 87 PRO A C 1
ATOM 659 O O . PRO A 1 87 ? -14.425 -7.240 31.296 1.00 68.12 87 PRO A O 1
ATOM 662 N N . GLU A 1 88 ? -12.509 -8.365 31.628 1.00 66.94 88 GLU A N 1
ATOM 663 C CA . GLU A 1 88 ? -11.732 -7.293 32.255 1.00 66.94 88 GLU A CA 1
ATOM 664 C C . GLU A 1 88 ? -11.372 -6.158 31.283 1.00 66.94 88 GLU A C 1
ATOM 666 O O . GLU A 1 88 ? -11.121 -5.035 31.713 1.00 66.94 88 GLU A O 1
ATOM 671 N N . ALA A 1 89 ? -11.351 -6.438 29.977 1.00 60.81 89 ALA A N 1
ATOM 672 C CA . ALA A 1 89 ? -10.980 -5.486 28.928 1.00 60.81 89 ALA A CA 1
ATOM 673 C C . ALA A 1 89 ? -12.193 -4.815 28.258 1.00 60.81 89 ALA A C 1
ATOM 675 O O . ALA A 1 89 ? -12.018 -3.983 27.368 1.00 60.81 89 ALA A O 1
ATOM 676 N N . ARG A 1 90 ? -13.420 -5.172 28.664 1.00 73.00 90 ARG A N 1
ATOM 677 C CA . ARG A 1 90 ? -14.657 -4.580 28.134 1.00 73.00 90 ARG A CA 1
ATOM 678 C C . ARG A 1 90 ? -14.913 -3.211 28.753 1.00 73.00 90 ARG A C 1
ATOM 680 O O . ARG A 1 90 ? -14.640 -2.983 29.934 1.00 73.00 90 ARG A O 1
ATOM 687 N N . THR A 1 91 ? -15.511 -2.316 27.979 1.00 67.81 91 THR A N 1
ATOM 688 C CA . THR A 1 91 ? -15.799 -0.935 28.393 1.00 67.81 91 THR A CA 1
ATOM 689 C C . THR A 1 91 ? -16.732 -0.900 29.606 1.00 67.81 91 THR A C 1
ATOM 691 O O . THR A 1 91 ? -16.532 -0.099 30.520 1.00 67.81 91 THR A O 1
ATOM 694 N N . ASP A 1 92 ? -17.676 -1.842 29.674 1.00 66.31 92 ASP A N 1
ATOM 695 C CA . ASP A 1 92 ? -18.591 -2.020 30.807 1.00 66.31 92 ASP A CA 1
ATOM 696 C C . ASP A 1 92 ? -17.870 -2.351 32.121 1.00 66.31 92 ASP A C 1
ATOM 698 O O . ASP A 1 92 ? -18.296 -1.916 33.192 1.00 66.31 92 ASP A O 1
ATOM 702 N N . ALA A 1 93 ? -16.775 -3.114 32.064 1.00 65.06 93 ALA A N 1
ATOM 703 C CA . ALA A 1 93 ? -15.999 -3.465 33.250 1.00 65.06 93 ALA A CA 1
ATOM 704 C C . ALA A 1 93 ? -15.220 -2.252 33.775 1.00 65.06 93 ALA A C 1
ATOM 706 O O . ALA A 1 93 ? -15.236 -1.984 34.975 1.00 65.06 93 ALA A O 1
ATOM 707 N N . ILE A 1 94 ? -14.627 -1.455 32.881 1.00 63.28 94 ILE A N 1
ATOM 708 C CA . ILE A 1 94 ? -13.939 -0.204 33.241 1.00 63.28 94 ILE A CA 1
ATOM 709 C C . ILE A 1 94 ? -14.927 0.833 33.794 1.00 63.28 94 ILE A C 1
ATOM 711 O O . ILE A 1 94 ? -14.614 1.529 34.761 1.00 63.28 94 ILE A O 1
ATOM 715 N N . ALA A 1 95 ? -16.132 0.925 33.224 1.00 65.44 95 ALA A N 1
ATOM 716 C CA . ALA A 1 95 ? -17.179 1.823 33.708 1.00 65.44 95 ALA A CA 1
ATOM 717 C C . ALA A 1 95 ? -17.627 1.476 35.138 1.00 65.44 95 ALA A C 1
ATOM 719 O O . ALA A 1 95 ? -17.816 2.377 35.949 1.00 65.44 95 ALA A O 1
ATOM 720 N N . ARG A 1 96 ? -17.717 0.183 35.473 1.00 64.25 96 ARG A N 1
ATOM 721 C CA . ARG A 1 96 ? -18.053 -0.299 36.828 1.00 64.25 96 ARG A CA 1
ATOM 722 C C . ARG A 1 96 ? -16.949 -0.070 37.859 1.00 64.25 96 ARG A C 1
ATOM 724 O O . ARG A 1 96 ? -17.238 -0.011 39.048 1.00 64.25 96 ARG A O 1
ATOM 731 N N . LEU A 1 97 ? -15.698 0.034 37.415 1.00 67.06 97 LEU A N 1
ATOM 732 C CA . LEU A 1 97 ? -14.544 0.300 38.278 1.00 67.06 97 LEU A CA 1
ATOM 733 C C . LEU A 1 97 ? -14.325 1.797 38.532 1.00 67.06 97 LEU A C 1
ATOM 735 O O . LEU A 1 97 ? -13.519 2.156 39.390 1.00 67.06 97 LEU A O 1
ATOM 739 N N . ARG A 1 98 ? -15.024 2.679 37.805 1.00 62.47 98 ARG A N 1
ATOM 740 C CA . ARG A 1 98 ? -14.964 4.122 38.033 1.00 62.47 98 ARG A CA 1
ATOM 741 C C . ARG A 1 98 ? -15.739 4.457 39.315 1.00 62.47 98 ARG A C 1
ATOM 743 O O . ARG A 1 98 ? -16.943 4.221 39.355 1.00 62.47 98 ARG A O 1
ATOM 750 N N . PRO A 1 99 ? -15.099 5.047 40.338 1.00 67.19 99 PRO A N 1
ATOM 751 C CA . PRO A 1 99 ? -15.825 5.596 41.474 1.00 67.19 99 PRO A CA 1
ATOM 752 C C . PRO A 1 99 ? -16.793 6.669 40.967 1.00 67.19 99 PRO A C 1
ATOM 754 O O . PRO A 1 99 ? -16.378 7.538 40.195 1.00 67.19 99 PRO A O 1
ATOM 757 N N . GLU A 1 100 ? -18.060 6.601 41.381 1.00 69.56 100 GLU A N 1
ATOM 758 C CA . GLU A 1 100 ? -19.050 7.647 41.102 1.00 69.56 100 GLU A CA 1
ATOM 759 C C . GLU A 1 100 ? -18.445 9.030 41.397 1.00 69.56 100 GLU A C 1
ATOM 761 O O . GLU A 1 100 ? -17.755 9.184 42.418 1.00 69.56 100 GLU A O 1
ATOM 766 N N . PRO A 1 101 ? -18.650 10.039 40.527 1.00 68.44 101 PRO A N 1
ATOM 767 C CA . PRO A 1 101 ? -18.205 11.391 40.810 1.00 68.44 101 PRO A CA 1
ATOM 768 C C . PRO A 1 101 ? -18.765 11.800 42.168 1.00 68.44 101 PRO A C 1
ATOM 770 O O . PRO A 1 101 ? -19.981 11.856 42.355 1.00 68.44 101 PRO A O 1
ATOM 773 N N . ARG A 1 102 ? -17.875 12.050 43.138 1.00 69.25 102 ARG A N 1
ATOM 774 C CA . ARG A 1 102 ? -18.281 12.546 44.453 1.00 69.25 102 ARG A CA 1
ATOM 775 C C . ARG A 1 102 ? -19.167 13.771 44.202 1.00 69.25 102 ARG A C 1
ATOM 777 O O . ARG A 1 102 ? -18.715 14.656 43.468 1.00 69.25 102 ARG A O 1
ATOM 784 N N . PRO A 1 103 ? -20.400 13.822 44.742 1.00 73.44 103 PRO A N 1
ATOM 785 C CA . PRO A 1 103 ? -21.270 14.968 44.533 1.00 73.44 103 PRO A CA 1
ATOM 786 C C . PRO A 1 103 ? -20.488 16.227 44.895 1.00 73.44 103 PRO A C 1
ATOM 788 O O . PRO A 1 103 ? -19.811 16.264 45.928 1.00 73.44 103 PRO A O 1
ATOM 791 N N . ALA A 1 104 ? -20.509 17.211 43.993 1.00 69.81 104 ALA A N 1
ATOM 792 C CA . ALA A 1 104 ? -19.829 18.472 44.231 1.00 69.81 104 ALA A CA 1
ATOM 793 C C . ALA A 1 104 ? -20.319 19.029 45.577 1.00 69.81 104 ALA A C 1
ATOM 795 O O . ALA A 1 104 ? -21.526 18.971 45.842 1.00 69.81 104 ALA A O 1
ATOM 796 N N . PRO A 1 105 ? -19.416 19.526 46.443 1.00 73.12 105 PRO A N 1
ATOM 797 C CA . PRO A 1 105 ? -19.848 20.171 47.669 1.00 73.12 105 PRO A CA 1
ATOM 798 C C . PRO A 1 105 ? -20.844 21.280 47.304 1.00 73.12 105 PRO A C 1
ATOM 800 O O . PRO A 1 105 ? -20.656 21.948 46.278 1.00 73.12 105 PRO A O 1
ATOM 803 N N . PRO A 1 106 ? -21.921 21.464 48.087 1.00 73.38 106 PRO A N 1
ATOM 804 C CA . PRO A 1 106 ? -22.886 22.518 47.819 1.00 73.38 106 PRO A CA 1
ATOM 805 C C . PRO A 1 106 ? -22.135 23.844 47.688 1.00 73.38 106 PRO A C 1
ATOM 807 O O . PRO A 1 106 ? -21.276 24.157 48.515 1.00 73.38 106 PRO A O 1
ATOM 810 N N . SER A 1 107 ? -22.430 24.582 46.615 1.00 67.12 107 SER A N 1
ATOM 811 C CA . SER A 1 107 ? -21.833 25.879 46.284 1.00 67.12 107 SER A CA 1
ATOM 812 C C . SER A 1 107 ? -22.114 26.878 47.412 1.00 67.12 107 SER A C 1
ATOM 814 O O . SER A 1 107 ? -23.099 27.608 47.366 1.00 67.12 107 SER A O 1
ATOM 816 N N . GLY A 1 108 ? -21.297 26.854 48.463 1.00 63.47 108 GLY A N 1
ATOM 817 C CA . GLY A 1 108 ? -21.524 27.616 49.691 1.00 63.47 108 GLY A CA 1
ATOM 818 C C . GLY A 1 108 ? -20.903 27.025 50.960 1.00 63.47 108 GLY A C 1
ATOM 819 O O . GLY A 1 108 ? -20.855 27.727 51.965 1.00 63.47 108 GLY A O 1
ATOM 820 N N . ALA A 1 109 ? -20.394 25.788 50.948 1.00 59.84 109 ALA A N 1
ATOM 821 C CA . ALA A 1 109 ? -19.629 25.267 52.082 1.00 59.84 109 ALA A CA 1
ATOM 822 C C . ALA A 1 109 ? -18.230 25.912 52.111 1.00 59.84 109 ALA A C 1
ATOM 824 O O . ALA A 1 109 ? -17.298 25.448 51.453 1.00 59.84 109 ALA A O 1
ATOM 825 N N . LEU A 1 110 ? -18.106 27.025 52.839 1.00 64.62 110 LEU A N 1
ATOM 826 C CA . LEU A 1 110 ? -16.812 27.579 53.236 1.00 64.62 110 LEU A CA 1
ATOM 827 C C . LEU A 1 110 ? -16.034 26.514 54.030 1.00 64.62 110 LEU A C 1
ATOM 829 O O . LEU A 1 110 ? -16.660 25.752 54.769 1.00 64.62 110 LEU A O 1
ATOM 833 N N . PRO A 1 111 ? -14.697 26.444 53.901 1.00 59.09 111 PRO A N 1
ATOM 834 C CA . PRO A 1 111 ? -13.898 25.571 54.747 1.00 59.09 111 PRO A CA 1
ATOM 835 C C . PRO A 1 111 ? -14.145 25.954 56.208 1.00 59.09 111 PRO A C 1
ATOM 837 O O . PRO A 1 111 ? -13.896 27.091 56.609 1.00 59.09 111 PRO A O 1
ATOM 840 N N . GLU A 1 112 ? -14.682 25.012 56.981 1.00 61.09 112 GLU A N 1
ATOM 841 C CA . GLU A 1 112 ? -14.779 25.121 58.431 1.00 61.09 112 GLU A CA 1
ATOM 842 C C . GLU A 1 112 ? -13.352 25.293 58.954 1.00 61.09 112 GLU A C 1
ATOM 844 O O . GLU A 1 112 ? -12.520 24.392 58.850 1.00 61.09 112 GLU A O 1
ATOM 849 N N . ALA A 1 113 ? -13.030 26.506 59.404 1.00 59.03 113 ALA A N 1
ATOM 850 C CA . ALA A 1 113 ? -11.752 26.789 60.024 1.00 59.03 113 ALA A CA 1
ATOM 851 C C . ALA A 1 113 ? -11.659 25.935 61.292 1.00 59.03 113 ALA A C 1
ATOM 853 O O . ALA A 1 113 ? -12.391 26.171 62.251 1.00 59.03 113 ALA A O 1
ATOM 854 N N . THR A 1 114 ? -10.774 24.940 61.281 1.00 57.22 114 THR A N 1
ATOM 855 C CA . THR A 1 114 ? -10.367 24.189 62.470 1.00 57.22 114 THR A CA 1
ATOM 856 C C . THR A 1 114 ? -9.920 25.173 63.554 1.00 57.22 114 THR A C 1
ATOM 858 O O . THR A 1 114 ? -8.947 25.900 63.329 1.00 57.22 114 THR A O 1
ATOM 861 N N . PRO A 1 115 ? -10.592 25.237 64.717 1.00 55.06 115 PRO A N 1
ATOM 862 C CA . PRO A 1 115 ? -10.105 26.012 65.843 1.00 55.06 115 PRO A CA 1
ATOM 863 C C . PRO A 1 115 ? -9.095 25.165 66.625 1.00 55.06 115 PRO A C 1
ATOM 865 O O . PRO A 1 115 ? -9.482 24.191 67.262 1.00 55.06 115 PRO A O 1
ATOM 868 N N . GLY A 1 116 ? -7.829 25.583 66.605 1.00 59.50 116 GLY A N 1
ATOM 869 C CA . GLY A 1 116 ? -6.791 25.128 67.536 1.00 59.50 116 GLY A CA 1
ATOM 870 C C . GLY A 1 116 ? -5.943 23.955 67.046 1.00 59.50 116 GLY A C 1
ATOM 871 O O . GLY A 1 116 ? -6.410 22.824 67.027 1.00 59.50 116 GLY A O 1
ATOM 872 N N . ASP A 1 117 ? -4.714 24.263 66.622 1.00 44.88 117 ASP A N 1
ATOM 873 C CA . ASP A 1 117 ? -3.449 23.830 67.249 1.00 44.88 117 ASP A CA 1
ATOM 874 C C . ASP A 1 117 ? -2.271 24.617 66.639 1.00 44.88 117 ASP A C 1
ATOM 876 O O . ASP A 1 117 ? -2.220 24.749 65.392 1.00 44.88 117 ASP A O 1
#

Foldseek 3Di:
DDVLVVLLCLQAPPPDSPVVVVVVVVVVVVVVVVLVVCQVVVCVVPVDNVVNVVVVVVVVVVVVVVVVPDDDSPDRPCPPNLVVDDPCPHPVNVVVVDDDDDPDDPPDPDPPPDPDD

pLDDT: mean 72.34, std 15.04, range [41.03, 95.12]

Radius of gyration: 27.89 Å; chains: 1; bounding box: 43×39×89 Å

Sequence (117 aa):
MSAYLVVNRQYFGQGPLATLYGYQIMGAMMGHAVATFLGGMVYELSGSFMPVFVLSMGFSLVGVLAILTLESTKQVLIPDWEKSLPPEARTDAIARLRPEPRPAPPSGALPEATPGD